Protein AF-A0A497GC64-F1 (afdb_monomer)

Secondary structure (DSSP, 8-state):
-HHHHHHHHHHHHHH--SSEEEEEHHHHHHHHHHHHHHT---HHHHHHHTTT-PPPGGGSSHHHHHHHHHHHHHHS-EEEEEETTEEEEEEE-

Nearest PDB structures (foldseek):
  2x2n-assembly1_B  TM=2.971E-01  e=5.356E-01  Trypanosoma brucei
  3khm-assembly1_A  TM=3.503E-01  e=1.855E+00  Trypanosoma cruzi
  2wv2-assembly1_A  TM=2.790E-01  e=5.356E-01  Trypanosoma brucei
  2x2n-assembly2_C  TM=2.764E-01  e=1.428E+00  Trypanosoma brucei
  4c28-assembly1_A  TM=2.815E-01  e=3.129E+00  Trypanosoma cruzi

Radius of gyration: 12.31 Å; Cα contacts (8 Å, |Δi|>4): 120; chains: 1; bounding box: 28×27×24 Å

pLDDT: mean 96.12, std 2.11, range [87.19, 98.25]

Solvent-accessible surface area (backbone atoms only — not comparable to full-atom values): 5343 Å² total; per-residue (Å²): 96,73,64,29,42,54,53,39,51,50,45,55,56,69,72,47,88,59,68,53,50,77,43,46,49,70,57,50,50,34,44,12,44,37,20,53,76,67,75,46,68,54,63,66,62,32,62,73,40,46,87,80,44,75,69,58,69,91,60,74,39,72,69,49,52,51,51,53,51,52,55,45,59,76,73,44,62,64,46,80,44,76,58,85,98,42,52,28,42,33,40,52,114

Sequence (93 aa):
MLEHVVLVSKELLKSTRSRSISIKLRTLLRYAYVSYRRRTTDLNIIRGLVPRVRPPSRLANQYFYREIERVLRNNFRIKIENRRQFRYVVFYK

Mean predicted aligned error: 2.5 Å

Structure (mmCIF, N/CA/C/O backbone):
data_AF-A0A497GC64-F1
#
_entry.id   AF-A0A497GC64-F1
#
loop_
_atom_site.group_PDB
_atom_site.id
_atom_site.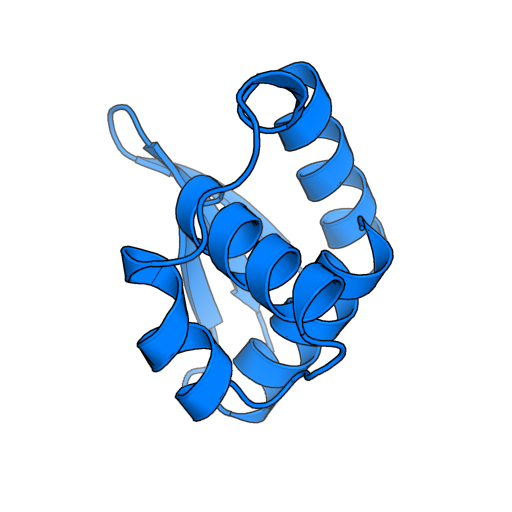type_symbol
_atom_site.label_atom_id
_atom_site.label_alt_id
_atom_site.label_comp_id
_atom_site.label_asym_id
_atom_site.label_entity_id
_atom_site.label_seq_id
_atom_site.pdbx_PDB_ins_code
_atom_site.Cartn_x
_atom_site.Cartn_y
_atom_site.Cartn_z
_atom_site.occupancy
_atom_site.B_iso_or_equiv
_atom_site.auth_seq_id
_atom_site.auth_comp_id
_atom_site.auth_asym_id
_atom_site.auth_atom_id
_atom_site.pdbx_PDB_model_num
ATOM 1 N N . MET A 1 1 ? 1.634 1.265 -11.713 1.00 93.12 1 MET A N 1
ATOM 2 C CA . MET A 1 1 ? 2.321 1.444 -10.407 1.00 93.12 1 MET A CA 1
ATOM 3 C C . MET A 1 1 ? 1.423 2.116 -9.369 1.00 93.12 1 MET A C 1
ATOM 5 O O . MET A 1 1 ? 1.183 1.496 -8.344 1.00 93.12 1 MET A O 1
ATOM 9 N N . LEU A 1 2 ? 0.908 3.333 -9.605 1.00 96.38 2 LEU A N 1
ATOM 10 C CA . LEU A 1 2 ? -0.007 4.007 -8.661 1.00 96.38 2 LEU A CA 1
ATOM 11 C C . LEU A 1 2 ? -1.278 3.191 -8.369 1.00 96.38 2 LEU A C 1
ATOM 13 O O . LEU A 1 2 ? -1.722 3.131 -7.233 1.00 96.38 2 LEU A O 1
ATOM 17 N N . GLU A 1 3 ? -1.797 2.465 -9.355 1.00 97.38 3 GLU A N 1
ATOM 18 C CA . GLU A 1 3 ? -2.883 1.497 -9.151 1.00 97.38 3 GLU A CA 1
ATOM 19 C C . GLU A 1 3 ? -2.560 0.455 -8.064 1.00 97.38 3 GLU A C 1
ATOM 21 O O . GLU A 1 3 ? -3.361 0.212 -7.166 1.00 97.38 3 GLU A O 1
ATOM 26 N N . HIS A 1 4 ? -1.343 -0.098 -8.063 1.00 98.00 4 HIS A N 1
ATOM 27 C CA . HIS A 1 4 ? -0.918 -1.065 -7.049 1.00 98.00 4 HIS A CA 1
ATOM 28 C C . HIS A 1 4 ? -0.788 -0.446 -5.652 1.00 98.00 4 HIS A C 1
ATOM 30 O O . HIS A 1 4 ? -0.894 -1.166 -4.664 1.00 98.00 4 HIS A O 1
ATOM 36 N N . VAL A 1 5 ? -0.604 0.875 -5.538 1.00 97.94 5 VAL A N 1
ATOM 37 C CA . VAL A 1 5 ? -0.709 1.570 -4.245 1.00 97.94 5 VAL A CA 1
ATOM 38 C C . VAL A 1 5 ? -2.134 1.444 -3.718 1.00 97.94 5 VAL A C 1
ATOM 40 O O . VAL A 1 5 ? -2.316 1.046 -2.573 1.00 97.94 5 VAL A O 1
ATOM 43 N N . VAL A 1 6 ? -3.135 1.723 -4.558 1.00 98.25 6 VAL A N 1
ATOM 44 C CA . VAL A 1 6 ? -4.551 1.613 -4.184 1.00 98.25 6 VAL A CA 1
ATOM 45 C C . VAL A 1 6 ? -4.905 0.172 -3.830 1.00 98.25 6 VAL A C 1
ATOM 47 O O . VAL A 1 6 ? -5.497 -0.061 -2.781 1.00 98.25 6 VAL A O 1
ATOM 50 N N . LEU A 1 7 ? -4.509 -0.799 -4.656 1.00 98.12 7 LEU A N 1
ATOM 51 C CA . LEU A 1 7 ? -4.801 -2.215 -4.412 1.00 98.12 7 LEU A CA 1
ATOM 52 C C . LEU A 1 7 ? -4.197 -2.710 -3.092 1.00 98.12 7 LEU A C 1
ATOM 54 O O . LEU A 1 7 ? -4.899 -3.300 -2.273 1.00 98.12 7 LEU A O 1
ATOM 58 N N . VAL A 1 8 ? -2.919 -2.412 -2.840 1.00 98.00 8 VAL A N 1
ATOM 59 C CA . VAL A 1 8 ? -2.258 -2.787 -1.582 1.00 98.00 8 VAL A CA 1
ATOM 60 C C . VAL A 1 8 ? -2.894 -2.073 -0.391 1.00 98.00 8 VAL A C 1
ATOM 62 O O . VAL A 1 8 ? -3.091 -2.691 0.652 1.00 98.00 8 VAL A O 1
ATOM 65 N N . SER A 1 9 ? -3.244 -0.792 -0.521 1.00 97.81 9 SER A N 1
ATOM 66 C CA . SER A 1 9 ? -3.943 -0.054 0.535 1.00 97.81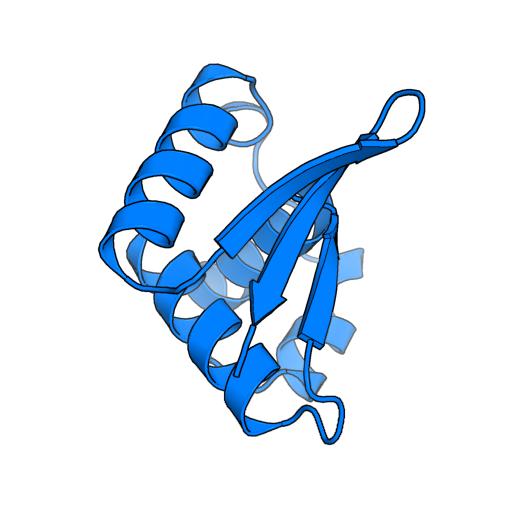 9 SER A CA 1
ATOM 67 C C . SER A 1 9 ? -5.323 -0.635 0.845 1.00 97.81 9 SER A C 1
ATOM 69 O O . SER A 1 9 ? -5.660 -0.748 2.023 1.00 97.81 9 SER A O 1
ATOM 71 N N . LYS A 1 10 ? -6.089 -1.063 -0.171 1.00 97.25 10 LYS A N 1
ATOM 72 C CA . LYS A 1 10 ? -7.361 -1.782 0.020 1.00 97.25 10 LYS A CA 1
ATOM 73 C C . LYS A 1 10 ? -7.146 -3.068 0.812 1.00 97.25 10 LYS A C 1
ATOM 75 O O . LYS A 1 10 ? -7.865 -3.302 1.777 1.00 97.25 10 LYS A O 1
ATOM 80 N N . GLU A 1 11 ? -6.131 -3.855 0.467 1.00 97.50 11 GLU A N 1
ATOM 81 C CA . GLU A 1 11 ? -5.874 -5.128 1.149 1.00 97.50 11 GLU A CA 1
ATOM 82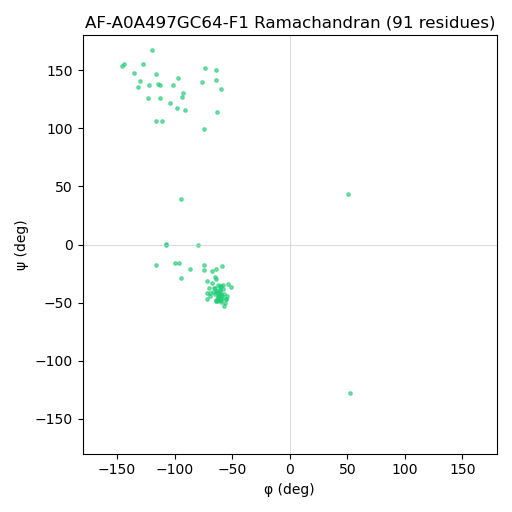 C C . GLU A 1 11 ? -5.356 -4.939 2.585 1.00 97.50 11 GLU A C 1
ATOM 84 O O . GLU A 1 11 ? -5.755 -5.650 3.510 1.00 97.50 11 GLU A O 1
ATOM 89 N N . LEU A 1 12 ? -4.522 -3.920 2.820 1.00 96.50 12 LEU A N 1
ATOM 90 C CA . LEU A 1 12 ? -4.107 -3.514 4.168 1.00 96.50 12 LEU A CA 1
ATOM 91 C C . LEU A 1 12 ? -5.308 -3.096 5.028 1.00 96.50 12 LEU A C 1
ATOM 93 O O . LEU A 1 12 ? -5.384 -3.458 6.202 1.00 96.50 12 LEU A O 1
ATOM 97 N N . LEU A 1 13 ? -6.254 -2.355 4.448 1.00 95.81 13 LEU A N 1
ATOM 98 C CA . LEU A 1 13 ? -7.483 -1.962 5.130 1.00 95.81 13 LEU A CA 1
ATOM 99 C C . LEU A 1 13 ? -8.418 -3.147 5.373 1.00 95.81 13 LEU A C 1
ATOM 101 O O . LEU A 1 13 ? -8.977 -3.265 6.456 1.00 95.81 13 LEU A O 1
ATOM 105 N N . LYS A 1 14 ? -8.577 -4.053 4.410 1.00 95.12 14 LYS A N 1
ATOM 106 C CA . LYS A 1 14 ? -9.422 -5.241 4.572 1.00 95.12 14 LYS A CA 1
ATOM 107 C C . LYS A 1 14 ? -8.902 -6.149 5.6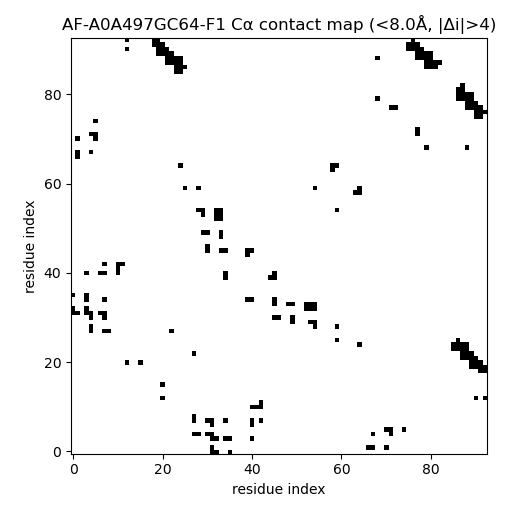91 1.00 95.12 14 LYS A C 1
ATOM 109 O O . LYS A 1 14 ? -9.678 -6.569 6.545 1.00 95.12 14 LYS A O 1
ATOM 114 N N . SER A 1 15 ? -7.589 -6.380 5.718 1.00 93.62 15 SER A N 1
ATOM 115 C CA . SER A 1 15 ? -6.921 -7.284 6.667 1.00 93.62 15 SER A CA 1
ATOM 116 C C . SER A 1 15 ? -6.793 -6.741 8.097 1.00 93.62 15 SER A C 1
ATOM 118 O O . SER A 1 15 ? -6.647 -7.525 9.035 1.00 93.62 15 SER A O 1
ATOM 120 N N . THR A 1 16 ? -6.850 -5.422 8.308 1.00 93.44 16 THR A N 1
ATOM 121 C CA . THR A 1 16 ? -6.708 -4.853 9.657 1.00 93.44 16 THR A CA 1
ATOM 122 C C . THR A 1 16 ? -7.967 -5.020 10.509 1.00 93.44 16 THR A C 1
ATOM 124 O O . THR A 1 16 ? -9.088 -4.817 10.043 1.00 93.44 16 THR A O 1
ATOM 127 N N . ARG A 1 17 ? -7.802 -5.335 11.797 1.00 94.06 17 ARG A N 1
ATOM 128 C CA . ARG A 1 17 ? -8.909 -5.336 12.774 1.00 94.06 17 ARG A CA 1
ATOM 129 C C . ARG A 1 17 ? -9.140 -3.960 13.404 1.00 94.06 17 ARG A C 1
ATOM 131 O O . ARG A 1 17 ? -10.223 -3.689 13.910 1.00 94.06 17 ARG A O 1
ATOM 138 N N . SER A 1 18 ? -8.135 -3.087 13.372 1.00 94.44 18 SER A N 1
ATOM 139 C CA . SER A 1 18 ? -8.191 -1.762 13.989 1.00 94.44 18 SER A CA 1
ATOM 140 C C . SER A 1 18 ? -9.080 -0.798 13.197 1.00 94.44 18 SER A C 1
ATOM 142 O O . SER A 1 18 ? -9.172 -0.884 11.973 1.00 94.44 18 SER A O 1
ATOM 144 N N . ARG A 1 19 ? -9.677 0.181 13.895 1.00 94.06 19 ARG A N 1
ATOM 145 C CA . ARG A 1 19 ? -10.450 1.280 13.275 1.00 94.06 19 ARG A CA 1
ATOM 146 C C . ARG A 1 19 ? -9.593 2.186 12.384 1.00 94.06 19 ARG A C 1
ATOM 148 O O . ARG A 1 19 ? -10.114 2.890 11.526 1.00 94.06 19 ARG A O 1
ATOM 155 N N . SER A 1 20 ? -8.281 2.179 12.594 1.00 95.88 20 SER A N 1
ATOM 156 C CA . SER A 1 20 ? -7.320 2.906 11.777 1.00 95.88 20 SER A CA 1
ATOM 157 C C . SER A 1 20 ? -6.019 2.127 11.630 1.00 95.88 20 SER A C 1
ATOM 159 O O . SER A 1 20 ? -5.676 1.296 12.473 1.00 95.88 20 SER A O 1
ATOM 161 N N . ILE A 1 21 ? -5.282 2.403 10.553 1.00 97.06 21 ILE A N 1
ATOM 162 C CA . ILE A 1 21 ? -3.918 1.900 10.359 1.00 97.06 21 ILE A CA 1
ATOM 163 C C . ILE A 1 21 ? -2.997 3.044 9.983 1.00 97.06 21 ILE A C 1
ATOM 165 O O . ILE A 1 21 ? -3.364 3.902 9.189 1.00 97.06 21 ILE A O 1
ATOM 169 N N . SER A 1 22 ? -1.780 3.040 10.517 1.00 97.00 22 SER A N 1
ATOM 170 C CA . SER A 1 22 ? -0.736 3.985 10.131 1.00 97.00 22 SER A CA 1
ATOM 171 C C . SER A 1 22 ? 0.386 3.238 9.423 1.00 97.00 22 SER A C 1
ATOM 173 O O .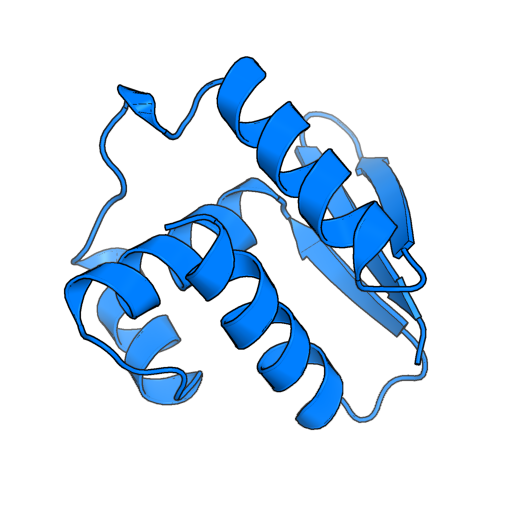 SER A 1 22 ? 0.932 2.276 9.962 1.00 97.00 22 SER A O 1
ATOM 175 N N . ILE A 1 23 ? 0.750 3.676 8.220 1.00 97.12 23 ILE A N 1
ATOM 176 C CA . ILE A 1 23 ? 1.848 3.091 7.447 1.00 97.12 23 ILE A CA 1
ATOM 177 C C . ILE A 1 23 ? 2.775 4.186 6.927 1.00 97.12 23 ILE A C 1
ATOM 179 O O . ILE A 1 23 ? 2.332 5.210 6.409 1.00 97.12 23 ILE A O 1
ATOM 183 N N . LYS A 1 24 ? 4.091 3.973 7.044 1.00 97.38 24 LYS A N 1
ATOM 184 C CA . LYS A 1 24 ? 5.083 4.864 6.427 1.00 97.38 24 LYS A CA 1
ATOM 185 C C . LYS A 1 24 ? 4.868 4.888 4.917 1.00 97.38 24 LYS A C 1
ATOM 187 O O . LYS A 1 24 ? 4.819 3.829 4.288 1.00 97.38 24 LYS A O 1
ATOM 192 N N . LEU A 1 25 ? 4.873 6.075 4.321 1.00 96.50 25 LEU A N 1
ATOM 193 C CA . LEU A 1 25 ? 4.693 6.251 2.878 1.00 96.50 25 LEU A CA 1
ATOM 194 C C . LEU A 1 25 ? 5.766 5.489 2.074 1.00 96.50 25 LEU A C 1
ATOM 196 O O . LEU A 1 25 ? 5.466 4.820 1.089 1.00 96.50 25 LEU A O 1
ATOM 200 N N . ARG A 1 26 ? 7.013 5.483 2.570 1.00 95.75 26 ARG A N 1
ATOM 201 C CA . ARG A 1 26 ? 8.120 4.685 2.011 1.00 95.75 26 ARG A CA 1
ATOM 202 C C . ARG A 1 26 ? 7.845 3.178 2.044 1.00 95.75 26 ARG A C 1
ATOM 204 O O . ARG A 1 26 ? 8.217 2.472 1.111 1.00 95.75 26 ARG A O 1
ATOM 211 N N . THR A 1 27 ? 7.224 2.668 3.107 1.00 97.12 27 THR A N 1
ATOM 212 C CA . THR A 1 27 ? 6.871 1.242 3.210 1.00 97.12 27 THR A CA 1
ATOM 213 C C . THR A 1 27 ? 5.766 0.898 2.223 1.00 97.12 27 THR A C 1
ATOM 215 O O . THR A 1 27 ? 5.891 -0.087 1.500 1.00 97.12 27 THR A O 1
ATOM 218 N N . LEU A 1 28 ? 4.738 1.745 2.132 1.00 97.69 28 LEU A N 1
ATOM 219 C CA . LEU A 1 28 ? 3.649 1.563 1.179 1.00 97.69 28 LEU A CA 1
ATOM 220 C C . LEU A 1 28 ? 4.158 1.565 -0.272 1.00 97.69 28 LEU A C 1
ATOM 222 O O . LEU A 1 28 ? 3.794 0.680 -1.041 1.00 97.69 28 LEU A O 1
ATOM 226 N N . LEU A 1 29 ? 5.079 2.472 -0.618 1.00 97.75 29 LEU A N 1
ATOM 227 C CA . LEU A 1 29 ? 5.762 2.474 -1.916 1.00 97.75 29 LEU A CA 1
ATOM 228 C C . LEU A 1 29 ? 6.459 1.134 -2.199 1.00 97.75 29 LEU A C 1
ATOM 230 O O . LEU A 1 29 ? 6.319 0.582 -3.289 1.00 97.75 29 LEU A O 1
ATOM 234 N N . ARG A 1 30 ? 7.209 0.596 -1.227 1.00 97.81 30 ARG A N 1
ATOM 235 C CA . ARG A 1 30 ? 7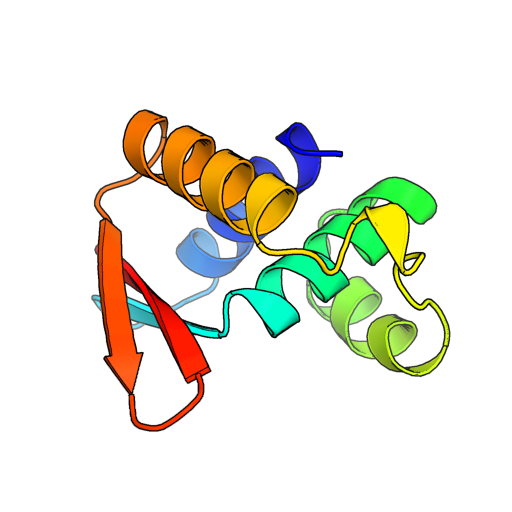.897 -0.696 -1.391 1.00 97.81 30 ARG A CA 1
ATOM 236 C C . ARG A 1 30 ? 6.901 -1.824 -1.631 1.00 97.81 30 ARG A C 1
ATOM 238 O O . ARG A 1 30 ? 7.121 -2.628 -2.529 1.00 97.81 30 ARG A O 1
ATOM 245 N N . TYR A 1 31 ? 5.811 -1.862 -0.869 1.00 98.19 31 TYR A N 1
ATOM 246 C CA . TYR A 1 31 ? 4.789 -2.897 -1.019 1.00 98.19 31 TYR A CA 1
ATOM 247 C C . TYR A 1 31 ? 4.113 -2.809 -2.388 1.00 98.19 31 TYR A C 1
ATOM 249 O O . TYR A 1 31 ? 4.039 -3.807 -3.102 1.00 98.19 31 TYR A O 1
ATOM 257 N N . ALA A 1 32 ? 3.709 -1.606 -2.797 1.00 97.94 32 ALA A N 1
ATOM 258 C CA . ALA A 1 32 ? 3.118 -1.361 -4.106 1.00 97.94 32 ALA A CA 1
ATOM 259 C C . ALA A 1 32 ? 4.071 -1.734 -5.251 1.00 97.94 32 ALA A C 1
ATOM 261 O O . ALA A 1 32 ? 3.634 -2.250 -6.274 1.00 97.94 32 ALA A O 1
ATOM 262 N N . TYR A 1 33 ? 5.381 -1.524 -5.084 1.00 98.12 33 TYR A N 1
ATOM 263 C CA . TYR A 1 33 ? 6.357 -1.846 -6.123 1.00 98.12 33 TYR A CA 1
ATOM 264 C C . TYR A 1 33 ? 6.547 -3.354 -6.274 1.00 98.12 33 TYR A C 1
ATOM 266 O O . TYR A 1 33 ? 6.589 -3.864 -7.392 1.00 98.12 33 TYR A O 1
ATOM 274 N N . VAL A 1 34 ? 6.616 -4.076 -5.154 1.00 98.19 34 VAL A N 1
ATOM 275 C CA . VAL A 1 34 ? 6.631 -5.544 -5.155 1.00 98.19 34 VAL A CA 1
ATOM 276 C C . VAL A 1 34 ? 5.358 -6.079 -5.804 1.00 98.19 34 VAL A C 1
ATOM 278 O O . VAL A 1 34 ? 5.447 -6.908 -6.706 1.00 98.19 34 VAL A O 1
ATOM 281 N N . SER A 1 35 ? 4.201 -5.547 -5.404 1.00 98.12 35 SER A N 1
ATOM 282 C CA . SER A 1 35 ? 2.900 -5.883 -5.982 1.00 98.12 35 SER A CA 1
ATOM 283 C C . SER A 1 35 ? 2.877 -5.660 -7.497 1.00 98.12 35 SER A C 1
ATOM 285 O O . SER A 1 35 ? 2.502 -6.559 -8.244 1.00 98.12 35 SER A O 1
ATOM 287 N N . TYR A 1 36 ? 3.376 -4.515 -7.970 1.00 97.81 36 TYR A N 1
ATOM 288 C CA . TYR A 1 36 ? 3.484 -4.194 -9.393 1.00 97.81 36 TYR A CA 1
ATOM 289 C C . TYR A 1 36 ? 4.408 -5.152 -10.153 1.00 97.81 36 TYR A C 1
ATOM 291 O O . TYR A 1 36 ? 4.056 -5.635 -11.226 1.00 97.81 36 TYR A O 1
ATOM 299 N N . ARG A 1 37 ? 5.585 -5.463 -9.596 1.00 97.31 37 ARG A N 1
ATOM 300 C CA . ARG A 1 37 ? 6.574 -6.348 -10.234 1.00 97.31 37 ARG A CA 1
ATOM 301 C C . ARG A 1 37 ? 6.152 -7.813 -10.253 1.00 97.31 37 ARG A C 1
ATOM 303 O O . ARG A 1 37 ? 6.560 -8.532 -11.157 1.00 97.31 37 ARG A O 1
ATOM 310 N N . ARG A 1 38 ? 5.402 -8.262 -9.246 1.00 96.38 38 ARG A N 1
ATOM 311 C CA . ARG A 1 38 ? 5.006 -9.667 -9.060 1.00 96.38 38 ARG A CA 1
ATOM 312 C C . ARG A 1 38 ? 3.535 -9.935 -9.366 1.00 96.38 38 ARG A C 1
ATOM 314 O O . ARG A 1 38 ? 3.113 -11.073 -9.236 1.00 96.38 38 ARG A O 1
ATOM 321 N N . ARG A 1 39 ? 2.779 -8.904 -9.765 1.00 96.25 39 ARG A N 1
ATOM 322 C CA . ARG A 1 39 ? 1.350 -8.972 -10.109 1.00 96.25 39 ARG A CA 1
ATOM 323 C C . ARG A 1 39 ? 0.508 -9.672 -9.035 1.00 96.25 39 ARG A C 1
ATOM 325 O O . ARG A 1 39 ? -0.356 -10.478 -9.341 1.00 96.25 39 ARG A O 1
ATOM 332 N N . THR A 1 40 ? 0.765 -9.349 -7.769 1.00 96.50 40 THR A N 1
ATOM 333 C CA . THR A 1 40 ? 0.049 -9.930 -6.621 1.00 96.50 40 THR A CA 1
ATOM 334 C C . THR A 1 40 ? -0.335 -8.861 -5.611 1.00 96.50 40 THR A C 1
ATOM 336 O O . THR A 1 40 ? 0.390 -7.879 -5.439 1.00 96.50 40 THR A O 1
ATOM 339 N N . THR A 1 41 ? -1.463 -9.042 -4.935 1.00 96.62 41 THR A N 1
ATOM 340 C CA . THR A 1 41 ? -1.918 -8.216 -3.806 1.00 96.62 41 THR A CA 1
ATOM 341 C C . THR A 1 41 ? -1.810 -8.946 -2.468 1.00 96.62 41 THR A C 1
ATOM 343 O O . THR A 1 41 ? -2.091 -8.344 -1.435 1.00 9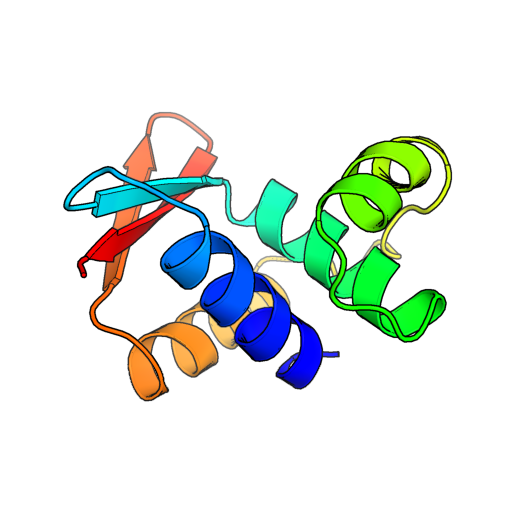6.62 41 THR A O 1
ATOM 346 N N . ASP A 1 42 ? -1.351 -10.203 -2.465 1.00 97.06 42 ASP A N 1
ATOM 347 C CA . ASP A 1 42 ? -1.151 -10.983 -1.244 1.00 97.06 42 ASP A CA 1
ATOM 348 C C . ASP A 1 42 ? -0.076 -10.328 -0.365 1.00 97.06 42 ASP A C 1
ATOM 350 O O . ASP A 1 42 ? 1.111 -10.259 -0.711 1.00 97.06 42 ASP A O 1
ATOM 354 N N . LEU A 1 43 ? -0.498 -9.839 0.803 1.00 96.75 43 LEU A N 1
ATOM 355 C CA . LEU A 1 43 ? 0.365 -9.117 1.731 1.00 96.75 43 LEU A CA 1
ATOM 356 C C . LEU A 1 43 ? 1.483 -9.989 2.315 1.00 96.75 43 LEU A C 1
ATOM 358 O O . LEU A 1 43 ? 2.540 -9.448 2.643 1.00 96.75 43 LEU A O 1
ATOM 362 N N . ASN A 1 44 ? 1.291 -11.303 2.442 1.00 97.00 44 ASN A N 1
ATOM 363 C CA . ASN A 1 44 ? 2.315 -12.217 2.947 1.00 97.00 44 ASN A CA 1
ATOM 364 C C . ASN A 1 44 ? 3.428 -12.391 1.912 1.00 97.00 44 ASN A C 1
ATOM 366 O O . ASN A 1 44 ? 4.605 -12.205 2.237 1.00 97.00 44 ASN A O 1
ATOM 370 N N . ILE A 1 45 ? 3.056 -12.623 0.648 1.00 96.94 45 ILE A N 1
ATOM 371 C CA . ILE A 1 45 ? 4.013 -12.699 -0.466 1.00 96.94 45 ILE A CA 1
ATOM 372 C C . ILE A 1 45 ? 4.753 -11.368 -0.615 1.00 96.94 45 ILE A C 1
ATOM 374 O O . ILE A 1 45 ? 5.984 -11.336 -0.710 1.00 96.94 45 ILE A O 1
ATOM 378 N N . ILE A 1 46 ? 4.020 -10.250 -0.588 1.00 97.81 46 ILE A N 1
ATOM 379 C CA . ILE A 1 46 ? 4.611 -8.915 -0.693 1.00 97.81 46 ILE A CA 1
ATOM 380 C C . ILE A 1 46 ? 5.644 -8.703 0.418 1.00 97.81 46 ILE A C 1
ATOM 382 O O . ILE A 1 46 ? 6.794 -8.377 0.119 1.00 97.81 46 ILE A O 1
ATOM 386 N N . ARG A 1 47 ? 5.276 -8.928 1.687 1.00 96.19 47 ARG A N 1
ATOM 387 C CA . ARG A 1 47 ? 6.180 -8.765 2.840 1.00 96.19 47 ARG A CA 1
ATOM 388 C C . ARG A 1 47 ? 7.442 -9.616 2.713 1.00 96.19 47 ARG A C 1
ATOM 390 O O . ARG A 1 47 ? 8.527 -9.093 2.966 1.00 96.19 47 ARG A O 1
ATOM 397 N N . GLY A 1 48 ? 7.316 -10.867 2.266 1.00 97.31 48 GLY A N 1
ATOM 398 C CA . GLY A 1 48 ? 8.453 -11.769 2.062 1.00 97.31 48 GLY A CA 1
ATOM 399 C C . GLY A 1 48 ? 9.430 -11.303 0.974 1.00 97.31 48 GLY A C 1
ATOM 400 O O . GLY A 1 48 ? 10.633 -11.546 1.066 1.00 97.31 48 GLY A O 1
ATOM 401 N N . LEU A 1 49 ? 8.947 -10.578 -0.039 1.00 96.94 49 LEU A N 1
ATOM 402 C CA . LEU A 1 49 ? 9.759 -10.134 -1.180 1.00 96.94 49 LEU A CA 1
ATOM 403 C C . LEU A 1 49 ? 10.313 -8.708 -1.050 1.00 96.94 49 LEU A C 1
ATOM 405 O O . LEU A 1 49 ? 11.265 -8.356 -1.752 1.00 96.94 49 LEU A O 1
ATOM 409 N N . VAL A 1 50 ? 9.780 -7.895 -0.135 1.00 96.44 50 VAL A N 1
ATOM 410 C CA . VAL A 1 50 ? 10.227 -6.514 0.136 1.00 96.44 50 VAL A CA 1
ATOM 411 C C . VAL A 1 50 ? 11.743 -6.363 0.372 1.00 96.44 50 VAL A C 1
ATOM 413 O O . VAL A 1 50 ? 12.294 -5.340 -0.057 1.00 96.44 50 VAL A O 1
ATOM 416 N N . PRO A 1 51 ? 12.457 -7.299 1.033 1.00 94.38 51 PRO A N 1
ATOM 417 C CA . PRO A 1 51 ? 13.913 -7.205 1.182 1.00 94.38 51 PRO A CA 1
ATOM 418 C C . PRO A 1 51 ? 14.680 -7.372 -0.140 1.00 94.38 51 PRO A C 1
ATOM 420 O O . PRO A 1 51 ? 15.716 -6.733 -0.324 1.00 94.38 51 PRO A O 1
ATOM 423 N N . ARG A 1 52 ? 14.158 -8.195 -1.061 1.00 94.69 52 ARG A N 1
ATOM 424 C CA . ARG A 1 52 ? 14.831 -8.620 -2.304 1.00 94.69 52 ARG A CA 1
ATOM 425 C C . ARG A 1 52 ? 14.471 -7.753 -3.511 1.00 94.69 52 ARG A C 1
ATOM 427 O O . ARG A 1 52 ? 15.271 -7.599 -4.425 1.00 94.69 52 ARG A O 1
ATOM 434 N N . VAL A 1 53 ? 13.274 -7.169 -3.522 1.00 94.50 53 VAL A N 1
ATOM 435 C CA . VAL A 1 53 ? 12.767 -6.352 -4.631 1.00 94.50 53 VAL A CA 1
ATOM 436 C C . VAL A 1 53 ? 12.683 -4.895 -4.180 1.00 94.50 53 VAL A C 1
ATOM 438 O O . VAL A 1 53 ? 11.810 -4.514 -3.397 1.00 94.50 53 VAL A O 1
ATOM 441 N N . ARG A 1 54 ? 13.608 -4.063 -4.672 1.00 93.12 54 ARG A N 1
ATOM 442 C CA . ARG A 1 54 ? 13.706 -2.645 -4.299 1.00 93.12 54 ARG A CA 1
ATOM 443 C C . ARG A 1 54 ? 13.112 -1.738 -5.381 1.00 93.12 54 ARG A C 1
ATOM 445 O O . ARG A 1 54 ? 13.379 -1.972 -6.560 1.00 93.12 54 ARG A O 1
ATOM 452 N N . PRO A 1 55 ? 12.338 -0.701 -5.007 1.00 94.69 55 PRO A N 1
ATOM 453 C CA . PRO A 1 55 ? 11.898 0.303 -5.964 1.00 94.69 55 PRO A CA 1
ATOM 454 C C . PRO A 1 55 ? 13.109 1.073 -6.514 1.00 94.69 55 PRO A C 1
ATOM 456 O O . PRO A 1 55 ? 14.028 1.375 -5.747 1.00 94.69 55 PRO A O 1
ATOM 459 N N . PRO A 1 56 ? 13.123 1.411 -7.814 1.00 94.38 56 PRO A N 1
ATOM 460 C CA . PRO A 1 56 ? 14.166 2.247 -8.390 1.00 94.38 56 PRO A CA 1
ATOM 461 C C . PRO A 1 56 ? 14.132 3.650 -7.768 1.00 94.38 56 PRO A C 1
ATOM 463 O O . PRO A 1 56 ? 13.066 4.149 -7.394 1.00 94.38 56 PRO A O 1
ATOM 466 N N . SER A 1 57 ? 15.293 4.305 -7.698 1.00 91.56 57 SER A N 1
ATOM 467 C CA . SER A 1 57 ? 15.470 5.635 -7.087 1.00 91.56 57 SER A CA 1
ATOM 468 C C . SER A 1 57 ? 14.517 6.691 -7.656 1.00 91.56 57 SER A C 1
ATOM 470 O O . SER A 1 57 ? 13.990 7.506 -6.903 1.00 91.56 57 SER A O 1
ATOM 472 N N . ARG A 1 58 ? 14.190 6.605 -8.954 1.00 92.38 58 ARG A N 1
ATOM 473 C CA . ARG A 1 58 ? 13.209 7.473 -9.631 1.00 92.38 58 ARG A CA 1
ATOM 474 C C . ARG A 1 58 ? 11.790 7.443 -9.044 1.00 92.38 58 ARG A C 1
ATOM 476 O O . ARG A 1 58 ? 11.015 8.339 -9.335 1.00 92.38 58 ARG A O 1
ATOM 483 N N . LEU A 1 59 ? 11.432 6.426 -8.253 1.00 92.62 59 LEU A N 1
ATOM 484 C CA . LEU A 1 59 ? 10.147 6.360 -7.540 1.00 92.62 59 LEU A CA 1
ATOM 485 C C . LEU A 1 59 ? 10.270 6.776 -6.068 1.00 92.62 59 LEU A C 1
ATOM 487 O O . LEU A 1 59 ? 9.269 7.026 -5.408 1.00 92.62 59 LEU A O 1
ATOM 491 N N . ALA A 1 60 ? 11.484 6.831 -5.525 1.00 91.56 60 ALA A N 1
ATOM 492 C CA . ALA A 1 60 ? 11.741 7.142 -4.123 1.00 91.56 60 ALA A CA 1
ATOM 493 C C . ALA A 1 60 ? 12.036 8.639 -3.911 1.00 91.56 60 ALA A C 1
ATOM 495 O O . ALA A 1 60 ? 12.904 8.986 -3.112 1.00 91.56 60 ALA A O 1
ATOM 496 N N . ASN A 1 61 ? 11.320 9.518 -4.617 1.00 93.38 61 ASN A N 1
ATOM 497 C CA . ASN A 1 61 ? 11.480 10.971 -4.535 1.00 93.38 61 ASN A CA 1
ATOM 498 C C . ASN A 1 61 ? 10.193 11.671 -4.068 1.00 93.38 61 ASN A C 1
ATOM 500 O O . ASN A 1 61 ? 9.111 11.082 -4.023 1.00 93.38 61 ASN A O 1
ATOM 504 N N . GLN A 1 62 ? 10.320 12.950 -3.713 1.00 93.12 62 GLN A N 1
ATOM 505 C CA . GLN A 1 62 ? 9.224 13.745 -3.160 1.00 93.12 62 GLN A CA 1
ATOM 506 C C . GLN A 1 62 ? 8.045 13.919 -4.126 1.00 93.12 62 GLN A C 1
ATOM 508 O O . GLN A 1 62 ? 6.902 13.935 -3.668 1.00 93.12 62 GLN A O 1
ATOM 513 N N . TYR A 1 63 ? 8.297 14.030 -5.431 1.00 95.44 63 TYR A N 1
ATOM 514 C CA . TYR A 1 63 ? 7.241 14.169 -6.434 1.00 95.44 63 TYR A CA 1
ATOM 515 C C . TYR A 1 63 ? 6.370 12.915 -6.479 1.00 95.44 63 TYR A C 1
ATOM 517 O O . TYR A 1 63 ? 5.156 13.010 -6.321 1.00 95.44 63 TYR A O 1
ATOM 525 N N . PHE A 1 64 ? 6.989 11.736 -6.545 1.00 95.75 64 PHE A N 1
ATOM 526 C CA . PHE A 1 64 ? 6.249 10.478 -6.558 1.00 95.75 64 PHE A CA 1
ATOM 527 C C . PHE A 1 64 ? 5.485 10.245 -5.248 1.00 95.75 64 PHE A C 1
ATOM 529 O O . PHE A 1 64 ? 4.343 9.792 -5.250 1.00 95.75 64 PHE A O 1
ATOM 53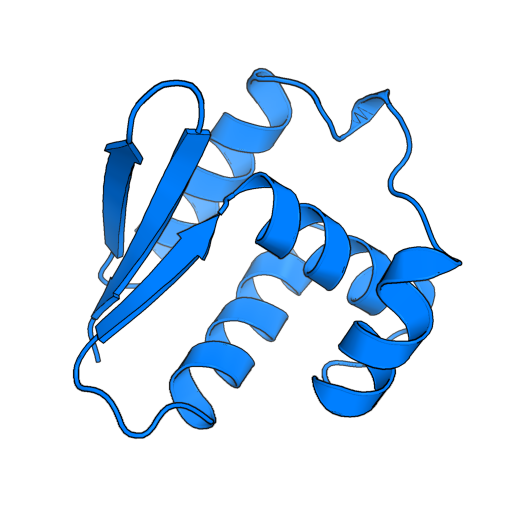6 N N . TYR A 1 65 ? 6.068 10.619 -4.105 1.00 95.56 65 TYR A N 1
ATOM 537 C CA . TYR A 1 65 ? 5.353 10.575 -2.828 1.00 95.56 65 TYR A CA 1
ATOM 538 C C . TYR A 1 65 ? 4.111 11.479 -2.809 1.00 95.56 65 TYR A C 1
ATOM 540 O O . TYR A 1 65 ? 3.077 11.067 -2.283 1.00 95.56 65 TYR A O 1
ATOM 548 N N . ARG A 1 66 ? 4.167 12.668 -3.422 1.00 96.25 66 ARG A N 1
ATOM 549 C CA . ARG A 1 66 ? 2.993 13.545 -3.569 1.00 96.25 66 ARG A CA 1
ATOM 550 C C . ARG A 1 66 ? 1.919 12.927 -4.467 1.00 96.25 66 ARG A C 1
ATOM 552 O O . ARG A 1 66 ? 0.736 13.057 -4.158 1.00 96.25 66 ARG A O 1
ATOM 559 N N . GLU A 1 67 ? 2.301 12.225 -5.533 1.00 97.25 67 GLU A N 1
ATOM 560 C CA . GLU A 1 67 ? 1.344 11.499 -6.381 1.00 97.25 67 GLU A CA 1
ATOM 561 C C . GLU A 1 67 ? 0.652 10.364 -5.622 1.00 97.25 67 GLU A C 1
ATOM 563 O O . GLU A 1 67 ? -0.569 10.228 -5.700 1.00 97.25 67 GLU A O 1
ATOM 568 N N . ILE A 1 68 ? 1.409 9.599 -4.827 1.00 97.75 68 ILE A N 1
ATOM 569 C CA . ILE A 1 68 ? 0.859 8.571 -3.934 1.00 97.75 68 ILE A CA 1
ATOM 570 C C . ILE A 1 68 ? -0.175 9.192 -2.992 1.00 97.75 68 ILE A C 1
ATOM 572 O O . ILE A 1 68 ? -1.289 8.690 -2.892 1.00 97.75 68 ILE A O 1
ATOM 576 N N . GLU A 1 69 ? 0.162 10.295 -2.321 1.00 97.50 69 GLU A N 1
ATOM 577 C CA . GLU A 1 69 ? -0.770 10.981 -1.420 1.00 97.50 69 GLU A CA 1
ATOM 578 C C . GLU A 1 69 ? -2.043 11.433 -2.139 1.00 97.50 69 GLU A C 1
ATOM 580 O O . GLU A 1 69 ? -3.137 11.220 -1.620 1.00 97.50 69 GLU A O 1
ATOM 585 N N . ARG A 1 70 ? -1.916 12.019 -3.337 1.00 97.88 70 ARG A N 1
ATOM 586 C CA . ARG A 1 70 ? -3.058 12.463 -4.148 1.00 97.88 70 ARG A CA 1
ATOM 587 C C . ARG A 1 70 ? -3.981 11.297 -4.493 1.00 97.88 70 ARG A C 1
ATOM 589 O O . ARG A 1 70 ? -5.184 11.384 -4.269 1.00 97.88 70 ARG A O 1
ATOM 596 N N . VAL A 1 71 ? -3.420 10.195 -4.986 1.00 98.12 71 VAL A N 1
ATOM 597 C CA . VAL A 1 71 ? -4.194 8.997 -5.334 1.00 98.12 71 VAL A CA 1
ATOM 598 C C . VAL A 1 71 ? -4.875 8.409 -4.099 1.00 98.12 71 VAL A C 1
ATOM 600 O O . VAL A 1 71 ? -6.046 8.045 -4.165 1.00 98.12 71 VAL A O 1
ATOM 603 N N . LEU A 1 72 ? -4.189 8.358 -2.955 1.00 98.06 72 LEU A N 1
ATOM 604 C CA . LEU A 1 72 ? -4.777 7.847 -1.719 1.00 98.06 72 LEU A CA 1
ATOM 605 C C . LEU A 1 72 ? -5.910 8.739 -1.198 1.00 98.06 72 LEU A C 1
ATOM 607 O O . LEU A 1 72 ? -6.941 8.206 -0.801 1.00 98.06 72 LEU A O 1
ATOM 611 N N . ARG A 1 73 ? -5.764 10.070 -1.250 1.00 97.69 73 ARG A N 1
ATOM 612 C CA . ARG A 1 73 ? -6.829 11.013 -0.856 1.00 97.69 73 ARG A CA 1
ATOM 613 C C . ARG A 1 73 ? -8.086 10.857 -1.706 1.00 97.69 73 ARG A C 1
ATOM 615 O O . ARG A 1 73 ? -9.182 10.973 -1.178 1.00 97.69 73 ARG A O 1
ATOM 622 N N . ASN A 1 74 ? -7.925 10.556 -2.992 1.00 97.81 74 ASN A N 1
ATOM 623 C CA . ASN A 1 74 ? -9.051 10.361 -3.904 1.00 97.81 74 ASN A CA 1
ATOM 624 C C . ASN A 1 74 ? -9.782 9.023 -3.698 1.00 97.81 74 ASN A C 1
ATOM 626 O O . ASN A 1 74 ? -10.891 8.866 -4.193 1.00 97.81 74 ASN A O 1
ATOM 630 N N . ASN A 1 75 ? -9.164 8.049 -3.020 1.00 97.94 75 ASN A N 1
ATOM 631 C CA . ASN A 1 75 ? -9.694 6.684 -2.907 1.00 97.94 75 ASN A CA 1
ATOM 632 C C . ASN A 1 75 ? -10.055 6.271 -1.473 1.00 97.94 75 ASN A C 1
ATOM 634 O O . ASN A 1 75 ? -10.751 5.275 -1.291 1.00 97.94 75 ASN A O 1
ATOM 638 N N . PHE A 1 76 ? -9.559 6.977 -0.454 1.00 97.50 76 PHE A N 1
ATOM 639 C CA . PHE A 1 76 ? -9.688 6.566 0.942 1.00 97.50 76 PHE A CA 1
ATOM 640 C C . PHE A 1 76 ? -9.841 7.761 1.880 1.00 97.50 76 PHE A C 1
ATOM 642 O O . PHE A 1 76 ? -9.283 8.836 1.651 1.00 97.50 76 PHE A O 1
ATOM 649 N N . ARG A 1 77 ? -10.484 7.525 3.029 1.00 97.19 77 ARG A N 1
ATOM 650 C CA . ARG A 1 77 ? -10.444 8.453 4.159 1.00 97.19 77 ARG A CA 1
ATOM 651 C C . ARG A 1 77 ? -9.083 8.355 4.846 1.00 97.19 77 ARG A C 1
ATOM 653 O O . ARG A 1 77 ? -8.836 7.439 5.632 1.00 97.19 77 ARG A O 1
ATOM 660 N N . ILE A 1 78 ? -8.195 9.297 4.537 1.00 97.94 78 ILE A N 1
ATOM 661 C CA . ILE A 1 78 ? -6.830 9.316 5.070 1.00 97.94 78 ILE A CA 1
ATOM 662 C C . ILE A 1 78 ? -6.450 10.642 5.720 1.00 97.94 78 ILE A C 1
ATOM 664 O O . ILE A 1 78 ? -6.936 11.708 5.352 1.00 97.94 78 ILE A O 1
ATOM 668 N N . LYS A 1 79 ? -5.489 10.567 6.640 1.00 97.62 79 LYS A N 1
ATOM 669 C CA . LYS A 1 79 ? -4.736 11.702 7.172 1.00 97.62 79 LYS A CA 1
ATOM 670 C C . LYS A 1 79 ? -3.250 11.473 6.921 1.00 97.62 79 LYS A C 1
ATOM 672 O O . LYS A 1 79 ? -2.743 10.368 7.101 1.00 97.62 79 LYS A O 1
ATOM 677 N N . ILE A 1 80 ? -2.546 12.519 6.502 1.00 97.25 80 ILE A N 1
ATOM 678 C CA . ILE A 1 80 ? -1.087 12.484 6.370 1.00 97.25 80 ILE A CA 1
ATOM 679 C C . ILE A 1 80 ? -0.482 13.024 7.659 1.00 97.25 80 ILE A C 1
ATOM 681 O O . ILE A 1 80 ? -0.830 14.118 8.095 1.00 97.25 80 ILE A O 1
ATOM 685 N N . GLU A 1 81 ? 0.422 12.259 8.261 1.00 96.81 81 GLU A N 1
ATOM 686 C CA . GLU A 1 81 ? 1.112 12.643 9.489 1.00 96.81 81 GLU A CA 1
ATOM 687 C C . GLU A 1 81 ? 2.621 12.621 9.274 1.00 96.81 81 GLU A C 1
ATOM 689 O O . GLU A 1 81 ? 3.194 11.607 8.870 1.00 96.81 81 GLU A O 1
ATOM 694 N N . ASN A 1 82 ? 3.283 13.732 9.579 1.00 95.19 82 ASN A N 1
ATOM 695 C CA . ASN A 1 82 ? 4.737 13.771 9.651 1.00 95.19 82 ASN A CA 1
ATOM 696 C C . ASN A 1 82 ? 5.140 13.457 11.096 1.00 95.19 82 ASN A C 1
ATOM 698 O O . ASN A 1 82 ? 4.796 14.195 12.015 1.00 95.19 82 ASN A O 1
ATOM 702 N N . ARG A 1 83 ? 5.838 12.339 11.302 1.00 93.81 83 ARG A N 1
ATOM 703 C CA . ARG A 1 83 ? 6.357 11.922 12.610 1.00 93.81 83 ARG A CA 1
ATOM 704 C C . ARG A 1 83 ? 7.879 11.909 12.533 1.00 93.81 83 ARG A C 1
ATOM 706 O O . ARG A 1 83 ? 8.462 11.010 11.915 1.00 93.81 83 ARG A O 1
ATOM 713 N N . ARG A 1 84 ? 8.520 12.905 13.156 1.00 90.44 84 ARG A N 1
ATOM 714 C CA . ARG A 1 84 ? 9.960 13.188 13.000 1.00 90.44 84 ARG A CA 1
ATOM 715 C C . ARG A 1 84 ? 10.304 13.312 11.503 1.00 90.44 84 ARG A C 1
ATOM 717 O O . ARG A 1 84 ? 9.610 14.013 10.777 1.00 90.44 84 ARG A O 1
ATOM 724 N N . GLN A 1 85 ? 11.304 12.578 11.019 1.00 91.19 85 GLN A N 1
ATOM 725 C CA . GLN A 1 85 ? 11.739 12.578 9.615 1.00 91.19 85 GLN A CA 1
ATOM 726 C C . GLN A 1 85 ? 10.888 11.722 8.657 1.00 91.19 85 GLN A C 1
ATOM 728 O O . GLN A 1 85 ? 11.215 11.614 7.476 1.00 91.19 85 GLN A O 1
ATOM 733 N N . PHE A 1 86 ? 9.835 11.047 9.135 1.00 93.31 86 PHE A N 1
ATOM 734 C CA . PHE A 1 86 ? 9.055 10.121 8.311 1.00 93.31 86 PHE A CA 1
ATOM 735 C C . PHE A 1 86 ? 7.628 10.605 8.097 1.00 93.31 86 PHE A C 1
ATOM 737 O O . PHE A 1 86 ? 6.939 11.013 9.030 1.00 93.31 86 PHE A O 1
ATOM 744 N N . ARG A 1 87 ? 7.155 10.449 6.862 1.00 95.31 87 ARG A N 1
ATOM 745 C CA . ARG A 1 87 ? 5.759 10.666 6.500 1.00 95.31 87 ARG A CA 1
ATOM 746 C C . ARG A 1 87 ? 4.970 9.365 6.588 1.00 95.31 87 ARG A C 1
ATOM 748 O O . ARG A 1 87 ? 5.382 8.339 6.036 1.00 95.31 87 ARG A O 1
ATOM 755 N N . TYR A 1 88 ? 3.838 9.425 7.267 1.00 97.94 88 TYR A N 1
ATOM 756 C CA . TYR A 1 88 ? 2.890 8.337 7.439 1.00 97.94 88 TYR A CA 1
ATOM 757 C C . TYR A 1 88 ? 1.562 8.687 6.778 1.00 97.94 88 TYR A C 1
ATOM 759 O O . TYR A 1 88 ? 1.136 9.841 6.781 1.00 97.94 88 TYR A O 1
ATOM 767 N N . VAL A 1 89 ? 0.901 7.663 6.250 1.00 97.56 89 VAL A N 1
ATOM 768 C CA . VAL A 1 89 ? -0.509 7.709 5.874 1.00 97.56 89 VAL A CA 1
ATOM 769 C C . VAL A 1 89 ? -1.279 6.965 6.946 1.00 97.56 89 VAL A C 1
ATOM 771 O O . VAL A 1 89 ? -1.005 5.792 7.209 1.00 97.56 89 VAL A O 1
ATOM 774 N N . VAL A 1 90 ? -2.218 7.658 7.573 1.00 98.00 90 VAL A N 1
ATOM 775 C CA . VAL A 1 90 ? -3.189 7.072 8.485 1.00 98.00 90 VAL A CA 1
ATOM 776 C C . VAL A 1 90 ? -4.471 6.854 7.703 1.00 98.00 90 VAL A C 1
ATOM 778 O O . VAL A 1 90 ? -5.053 7.816 7.214 1.00 98.00 90 VAL A O 1
ATOM 781 N N . PHE A 1 91 ? -4.892 5.605 7.566 1.00 97.69 91 PHE A N 1
ATOM 782 C CA . PHE A 1 91 ? -6.177 5.248 6.984 1.00 97.69 91 PHE A CA 1
ATOM 783 C C . PHE A 1 91 ? -7.197 5.015 8.091 1.00 97.69 91 PHE A C 1
ATOM 785 O O . PHE A 1 91 ? -6.8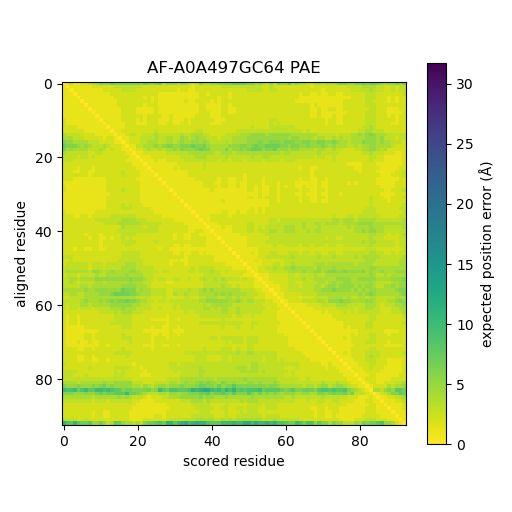54 4.447 9.130 1.00 97.69 91 PHE A O 1
ATOM 792 N N . TYR A 1 92 ? -8.439 5.409 7.839 1.00 95.69 92 TYR A N 1
ATOM 793 C CA . TYR A 1 92 ? -9.585 5.148 8.704 1.00 95.69 92 TYR A CA 1
ATOM 794 C C . TYR A 1 92 ? -10.538 4.183 7.993 1.00 95.69 92 TYR A C 1
ATOM 796 O O . TYR A 1 92 ? -10.735 4.318 6.783 1.00 95.69 92 TYR A O 1
ATOM 804 N N . LYS A 1 93 ? -11.068 3.204 8.733 1.00 87.19 93 LYS A N 1
ATOM 805 C CA . LYS A 1 93 ? -12.156 2.335 8.265 1.00 87.19 93 LYS A CA 1
ATOM 806 C C . LYS A 1 93 ? -13.492 3.065 8.278 1.00 87.19 93 LYS A C 1
ATOM 808 O O . LYS A 1 93 ? -13.674 3.937 9.159 1.00 87.19 93 LYS A O 1
#

Foldseek 3Di:
DLVLLLLLVVVVVVPDPDQKDKDFLLVSLLLSQLCVVVVDSPPVSSVVCSVPDDDDVVCVDPVNSVVSVVSCVVRFDWDWDDDPPTIMIMGGD